Protein AF-A0A838WJA0-F1 (afdb_monomer_lite)

Foldseek 3Di:
DVVVLVVLVVVLVVCVVPVPPDPDDNVVSVVVNVVCPPVVDDPDPDVQQDWDKDFPDDDPLDTDIDIDHDDPPCVVVVNCRVVVVVVVVVVVVQVVCVVVVNDDD

Radius of gyration: 23.13 Å; chains: 1; bounding box: 46×24×62 Å

Organism: NCBI:txid2585140

Structure (mmCIF, N/CA/C/O backbone):
data_AF-A0A838WJA0-F1
#
_entry.id   AF-A0A838WJA0-F1
#
loop_
_atom_site.group_PDB
_atom_site.id
_atom_site.type_symbol
_atom_site.label_atom_id
_atom_site.label_alt_id
_atom_site.label_comp_id
_atom_site.label_asym_id
_atom_site.label_entity_id
_atom_site.label_seq_id
_atom_site.pdbx_PDB_ins_code
_atom_site.Cartn_x
_atom_site.Cartn_y
_atom_site.Cartn_z
_atom_site.occupancy
_atom_site.B_iso_or_equiv
_atom_site.auth_seq_id
_atom_site.auth_comp_id
_atom_site.auth_asym_id
_atom_site.auth_atom_id
_atom_site.pdbx_PDB_model_num
ATOM 1 N N . LYS A 1 1 ? 0.293 11.616 -18.870 1.00 69.44 1 LYS A N 1
ATOM 2 C CA . LYS A 1 1 ? 1.462 10.749 -18.558 1.00 69.44 1 LYS A CA 1
ATOM 3 C C . LYS A 1 1 ? 1.733 9.704 -19.643 1.00 69.44 1 LYS A C 1
ATOM 5 O O . LYS A 1 1 ? 2.874 9.608 -20.062 1.00 69.44 1 LYS A O 1
ATOM 10 N N . ILE A 1 2 ? 0.717 8.995 -20.153 1.00 84.38 2 ILE A N 1
ATOM 11 C CA . ILE A 1 2 ? 0.881 8.005 -21.241 1.00 84.38 2 ILE A CA 1
ATOM 12 C C . ILE A 1 2 ? 1.452 8.623 -22.533 1.00 84.38 2 ILE A C 1
ATOM 14 O O . ILE A 1 2 ? 2.391 8.080 -23.097 1.00 84.38 2 ILE A O 1
ATOM 18 N N . GLU A 1 3 ? 0.975 9.795 -22.962 1.00 88.62 3 GLU A N 1
ATOM 19 C CA . GLU A 1 3 ? 1.532 10.466 -24.155 1.00 88.62 3 GLU A CA 1
ATOM 20 C C . GLU A 1 3 ? 3.002 10.885 -23.985 1.00 88.62 3 GLU A C 1
ATOM 22 O O . GLU A 1 3 ? 3.807 10.768 -24.906 1.00 88.62 3 GLU A O 1
ATOM 27 N N . LEU A 1 4 ? 3.392 11.288 -22.772 1.00 88.19 4 LEU A N 1
ATOM 28 C CA . LEU A 1 4 ? 4.787 11.603 -22.453 1.00 88.19 4 LEU A CA 1
ATOM 29 C C . LEU A 1 4 ? 5.675 10.347 -22.468 1.00 88.19 4 LEU A C 1
ATOM 31 O O . LEU A 1 4 ? 6.818 10.416 -22.917 1.00 88.19 4 LEU A O 1
ATOM 35 N N . LEU A 1 5 ? 5.143 9.205 -22.019 1.00 90.00 5 LEU A N 1
ATOM 36 C CA . LEU A 1 5 ? 5.799 7.901 -22.129 1.00 90.00 5 LEU A CA 1
ATOM 37 C C . LEU A 1 5 ? 6.026 7.522 -23.591 1.00 90.00 5 LEU A C 1
ATOM 39 O O . LEU A 1 5 ? 7.162 7.237 -23.958 1.00 90.00 5 LEU A O 1
ATOM 43 N N . LYS A 1 6 ? 4.985 7.588 -24.430 1.00 91.94 6 LYS A N 1
ATOM 44 C CA . LYS A 1 6 ? 5.101 7.324 -25.873 1.00 91.94 6 LYS A CA 1
ATOM 45 C C . LYS A 1 6 ? 6.179 8.200 -26.508 1.00 91.94 6 LYS A C 1
ATOM 47 O O . LYS A 1 6 ? 7.032 7.706 -27.237 1.00 91.94 6 LYS A O 1
ATOM 52 N N . LEU A 1 7 ? 6.188 9.492 -26.181 1.00 93.31 7 LEU A N 1
ATOM 53 C CA . LEU A 1 7 ? 7.160 10.442 -26.713 1.00 93.31 7 LEU A CA 1
ATOM 54 C C . LEU A 1 7 ? 8.600 10.122 -26.281 1.00 93.31 7 LEU A C 1
ATOM 56 O O . LEU A 1 7 ? 9.507 10.163 -27.112 1.00 93.31 7 LEU A O 1
ATOM 60 N N . LYS A 1 8 ? 8.832 9.794 -25.005 1.00 90.88 8 LYS A N 1
ATOM 61 C CA . LYS A 1 8 ? 10.168 9.425 -24.507 1.00 90.88 8 LYS A CA 1
ATOM 62 C C . LYS A 1 8 ? 10.639 8.072 -25.042 1.00 90.88 8 LYS A C 1
ATOM 64 O O . LYS A 1 8 ? 11.800 7.964 -25.424 1.00 90.88 8 LYS A O 1
ATOM 69 N N . LEU A 1 9 ? 9.741 7.094 -25.148 1.00 92.56 9 LEU A N 1
ATOM 70 C CA . LEU A 1 9 ? 10.034 5.784 -25.727 1.00 92.56 9 LEU A CA 1
ATOM 71 C C . LEU A 1 9 ? 10.405 5.904 -27.209 1.00 92.56 9 LEU A C 1
ATOM 73 O O . LEU A 1 9 ? 11.421 5.361 -27.629 1.00 92.56 9 LEU A O 1
ATOM 77 N N . ASN A 1 10 ? 9.647 6.686 -27.982 1.00 92.81 10 ASN A N 1
ATOM 78 C CA . ASN A 1 10 ? 9.961 6.949 -29.387 1.00 92.81 10 ASN A CA 1
ATOM 79 C C . ASN A 1 10 ? 11.315 7.651 -29.541 1.00 92.81 10 ASN A C 1
ATOM 81 O O . ASN A 1 10 ? 12.092 7.292 -30.419 1.00 92.81 10 ASN A O 1
ATOM 85 N N . LYS A 1 11 ? 11.641 8.615 -28.669 1.00 89.44 11 LYS A N 1
ATOM 86 C CA . LYS A 1 11 ? 12.967 9.253 -28.664 1.00 89.44 11 LYS A CA 1
ATOM 87 C C . LYS A 1 11 ? 14.088 8.251 -28.382 1.00 89.44 11 LYS A C 1
ATOM 89 O O . LYS A 1 11 ? 15.097 8.288 -29.078 1.00 89.44 11 LYS A O 1
ATOM 94 N N . LEU A 1 12 ? 13.915 7.366 -27.400 1.00 90.06 12 LEU A N 1
ATOM 95 C CA . LEU A 1 12 ? 14.894 6.322 -27.089 1.00 90.06 12 LEU A CA 1
ATOM 96 C C . LEU A 1 12 ? 15.059 5.349 -28.266 1.00 90.06 12 LEU A C 1
ATOM 98 O O . LEU A 1 12 ? 16.181 5.068 -28.672 1.00 90.06 12 LEU A O 1
ATOM 102 N N . PHE A 1 13 ? 13.950 4.914 -28.867 1.00 90.25 13 PHE A N 1
ATOM 103 C CA . PHE A 1 13 ? 13.949 4.042 -30.040 1.00 90.25 13 PHE A CA 1
ATOM 104 C C . PHE A 1 13 ? 14.718 4.648 -31.222 1.00 90.25 13 PHE A C 1
ATOM 106 O O . PHE A 1 13 ? 15.524 3.960 -31.842 1.00 90.25 13 PHE A O 1
ATOM 113 N N . GLN A 1 14 ? 14.527 5.941 -31.504 1.00 88.00 14 GLN A N 1
ATOM 114 C CA . GLN A 1 14 ? 15.259 6.639 -32.567 1.00 88.00 14 GLN A CA 1
ATOM 115 C C . GLN A 1 14 ? 16.771 6.692 -32.300 1.00 88.00 14 GLN A C 1
ATOM 117 O O . GLN A 1 14 ? 17.561 6.534 -33.225 1.00 88.00 14 GLN A O 1
ATOM 122 N N . ILE A 1 15 ? 17.183 6.870 -31.039 1.00 86.62 15 ILE A N 1
ATOM 123 C CA . ILE A 1 15 ? 18.602 6.878 -30.648 1.00 86.62 15 ILE A CA 1
ATOM 124 C C . ILE A 1 15 ? 19.218 5.480 -30.792 1.00 86.62 15 ILE A C 1
ATOM 126 O O . ILE A 1 15 ? 20.311 5.354 -31.335 1.00 86.62 15 ILE A O 1
ATOM 130 N N . ILE A 1 16 ? 18.510 4.434 -30.353 1.00 85.44 16 ILE A N 1
ATOM 131 C CA . ILE A 1 16 ? 18.956 3.037 -30.492 1.00 85.44 16 ILE A CA 1
ATOM 132 C C . ILE A 1 16 ? 19.070 2.647 -31.971 1.00 85.44 16 ILE A C 1
ATOM 134 O O . ILE A 1 16 ? 20.023 1.980 -32.362 1.00 85.44 16 ILE A O 1
ATOM 138 N N . SER A 1 17 ? 18.112 3.077 -32.794 1.00 85.44 17 SER A N 1
ATOM 139 C CA . SER A 1 17 ? 18.050 2.721 -34.217 1.00 85.44 17 SER A CA 1
ATOM 140 C C . SER A 1 17 ? 19.100 3.441 -35.069 1.00 85.44 17 SER A C 1
ATOM 142 O O . SER A 1 17 ? 19.385 2.997 -36.177 1.00 85.44 17 SER A O 1
ATOM 144 N N . ASN A 1 18 ? 19.678 4.541 -34.575 1.00 81.94 18 ASN A N 1
ATOM 145 C CA . ASN A 1 18 ? 20.738 5.276 -35.260 1.00 81.94 18 ASN A CA 1
ATOM 146 C C . ASN A 1 18 ? 21.815 5.768 -34.269 1.00 81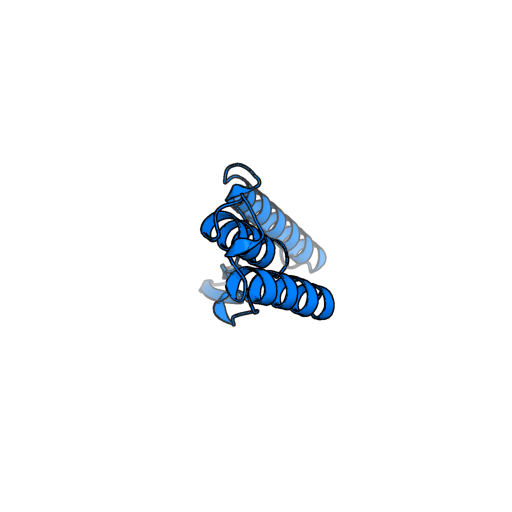.94 18 ASN A C 1
ATOM 148 O O . ASN A 1 18 ? 21.866 6.958 -33.934 1.00 81.94 18 ASN A O 1
ATOM 152 N N . PRO A 1 19 ? 22.689 4.865 -33.789 1.00 71.25 19 PRO A N 1
ATOM 153 C CA . PRO A 1 19 ? 23.634 5.167 -32.715 1.00 71.25 19 PRO A CA 1
ATOM 154 C C . PRO A 1 19 ? 24.786 6.087 -33.153 1.00 71.25 19 PRO A C 1
ATOM 156 O O . PRO A 1 19 ? 25.449 6.676 -32.306 1.00 71.25 19 PRO A O 1
ATOM 159 N N . GLY A 1 20 ? 25.020 6.251 -34.460 1.00 67.44 20 GLY A N 1
ATOM 160 C CA . GLY A 1 20 ? 26.180 6.972 -35.002 1.00 67.44 20 GLY A CA 1
ATOM 161 C C . GLY A 1 20 ? 26.132 8.502 -34.902 1.00 67.44 20 GLY A C 1
ATOM 162 O O . GLY A 1 20 ? 27.089 9.157 -35.295 1.00 67.44 20 GLY A O 1
ATOM 163 N N . VAL A 1 21 ? 25.036 9.087 -34.405 1.00 63.03 21 VAL A N 1
ATOM 164 C CA . VAL A 1 21 ? 24.813 10.550 -34.410 1.00 63.03 21 VAL A CA 1
ATOM 165 C C . VAL A 1 21 ? 25.125 11.201 -33.054 1.00 63.03 21 VAL A C 1
ATOM 167 O O . VAL A 1 21 ? 25.095 12.425 -32.937 1.00 63.03 21 VAL A O 1
ATOM 1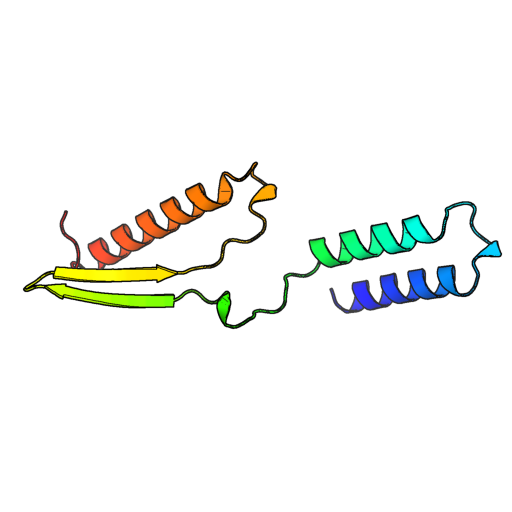70 N N . LYS A 1 22 ? 25.417 10.421 -32.004 1.00 62.91 22 LYS A N 1
ATOM 171 C CA . LYS A 1 22 ? 25.563 10.952 -30.640 1.00 62.91 22 LYS A CA 1
ATOM 172 C C . LYS A 1 22 ? 26.846 10.497 -29.954 1.00 62.91 22 LYS A C 1
ATOM 174 O O . LYS A 1 22 ? 27.161 9.317 -29.940 1.00 62.91 22 LYS A O 1
ATOM 179 N N . GLU A 1 23 ? 27.526 11.446 -29.310 1.00 63.16 23 GLU A N 1
ATOM 180 C CA . GLU A 1 23 ? 28.714 11.196 -28.475 1.00 63.16 23 GLU A CA 1
ATOM 181 C C . GLU A 1 23 ? 28.374 10.519 -27.138 1.00 63.16 23 GLU A C 1
ATOM 183 O O . GLU A 1 23 ? 29.211 9.854 -26.533 1.00 63.16 23 GLU A O 1
ATOM 188 N N . THR A 1 24 ? 27.139 10.676 -26.649 1.00 72.50 24 THR A N 1
ATOM 189 C CA . THR A 1 24 ? 26.697 10.019 -25.415 1.00 72.50 24 THR A CA 1
ATOM 190 C C . THR A 1 24 ? 26.491 8.525 -25.655 1.00 72.50 24 THR A C 1
ATOM 192 O O . THR A 1 24 ? 25.767 8.133 -26.572 1.00 72.50 24 THR A O 1
ATOM 195 N N . ARG A 1 25 ? 27.073 7.697 -24.781 1.00 79.19 25 ARG A N 1
ATOM 196 C CA . ARG A 1 25 ? 26.891 6.243 -24.802 1.00 79.19 25 ARG A CA 1
ATOM 197 C C . ARG A 1 25 ? 25.408 5.860 -24.671 1.00 79.19 25 ARG A C 1
ATOM 199 O O . ARG A 1 25 ? 24.627 6.521 -23.986 1.00 79.19 25 ARG A O 1
ATOM 206 N N . LEU A 1 26 ? 25.026 4.790 -25.365 1.00 80.25 26 LEU A N 1
ATOM 207 C CA . LEU A 1 26 ? 23.638 4.334 -25.464 1.00 80.25 26 LEU A CA 1
ATOM 208 C C . LEU A 1 26 ? 23.055 3.879 -24.116 1.00 80.25 26 LEU A C 1
ATOM 210 O O . LEU A 1 26 ? 21.878 4.111 -23.846 1.00 80.25 26 LEU A O 1
ATOM 214 N N . ASP A 1 27 ? 23.891 3.264 -23.281 1.00 81.25 27 ASP A N 1
ATOM 215 C CA . ASP A 1 27 ? 23.571 2.819 -21.919 1.00 81.25 27 ASP A CA 1
ATOM 216 C C . ASP A 1 27 ? 23.010 3.961 -21.059 1.00 81.25 27 ASP A C 1
ATOM 218 O O . ASP A 1 27 ? 21.931 3.815 -20.486 1.00 81.25 27 ASP A O 1
ATOM 222 N N . ASN A 1 28 ? 23.641 5.135 -21.094 1.00 85.81 28 ASN A N 1
ATOM 223 C CA . ASN A 1 28 ? 23.192 6.312 -20.355 1.00 85.81 28 ASN A CA 1
ATOM 224 C C . ASN A 1 28 ? 21.760 6.726 -20.739 1.00 85.81 28 ASN A C 1
ATOM 226 O O . ASN A 1 28 ? 20.990 7.171 -19.890 1.00 85.81 28 ASN A O 1
ATOM 230 N N . TYR A 1 29 ? 21.363 6.611 -22.011 1.00 85.19 29 TYR A N 1
ATOM 231 C CA . TYR A 1 29 ? 19.998 6.963 -22.427 1.00 85.19 29 TYR A CA 1
ATOM 232 C C . TYR A 1 29 ? 18.953 5.973 -21.914 1.00 85.19 29 TYR A C 1
ATOM 234 O O . TYR A 1 29 ? 17.836 6.382 -21.588 1.00 85.19 29 TYR A O 1
ATOM 242 N N . VAL A 1 30 ? 19.307 4.690 -21.859 1.00 86.94 30 VAL A N 1
ATOM 243 C CA . VAL A 1 30 ? 18.434 3.633 -21.343 1.00 86.94 30 VAL A CA 1
ATOM 244 C C . VAL A 1 30 ? 18.276 3.775 -19.830 1.00 86.94 30 VAL A C 1
ATOM 246 O O . VAL A 1 30 ? 17.147 3.742 -19.344 1.00 86.94 30 VAL A O 1
ATOM 249 N N . GLU A 1 31 ? 19.369 4.020 -19.107 1.00 89.81 31 GLU A N 1
ATOM 250 C CA . GLU A 1 31 ? 19.377 4.210 -17.651 1.00 89.81 31 GLU A CA 1
ATOM 251 C C . GLU A 1 31 ? 18.525 5.417 -17.236 1.00 89.81 31 GLU A C 1
ATOM 253 O O . GLU A 1 31 ? 17.560 5.271 -16.489 1.00 89.81 31 GLU A O 1
ATOM 258 N N . ASN A 1 32 ? 18.751 6.580 -17.855 1.00 89.19 32 ASN A N 1
ATOM 259 C CA . ASN A 1 32 ? 17.942 7.780 -17.612 1.00 89.19 32 ASN A CA 1
ATOM 260 C C . ASN A 1 32 ? 16.444 7.572 -17.909 1.00 89.19 32 ASN A C 1
ATOM 262 O O . ASN A 1 32 ? 15.573 8.189 -17.288 1.00 89.19 32 ASN A O 1
ATOM 266 N N . PHE A 1 33 ? 16.111 6.752 -18.911 1.00 90.31 33 PHE A N 1
ATOM 267 C CA . PHE A 1 33 ? 14.718 6.442 -19.222 1.00 90.31 33 PHE A CA 1
ATOM 268 C C . PHE A 1 33 ? 14.094 5.504 -18.182 1.00 90.31 33 PHE A C 1
ATOM 270 O O . PHE A 1 33 ? 12.934 5.711 -17.820 1.00 90.31 33 PHE A O 1
ATOM 277 N N . ALA A 1 34 ? 14.853 4.526 -17.682 1.00 88.50 34 ALA A N 1
ATOM 278 C CA . ALA A 1 34 ? 14.428 3.615 -16.624 1.00 88.50 34 ALA A CA 1
ATOM 279 C C . ALA A 1 34 ? 14.170 4.360 -15.302 1.00 88.50 34 ALA A C 1
ATOM 281 O O . ALA A 1 34 ? 13.077 4.248 -14.748 1.00 88.50 34 ALA A O 1
ATOM 282 N N . GLU A 1 35 ? 15.096 5.219 -14.870 1.00 88.88 35 GLU A N 1
ATOM 283 C CA . GLU A 1 35 ? 14.920 6.066 -13.678 1.00 88.88 35 GLU A CA 1
ATOM 284 C C . GLU A 1 35 ? 13.702 6.996 -13.808 1.00 88.88 35 GLU A C 1
ATOM 286 O O . GLU A 1 35 ? 12.916 7.206 -12.875 1.00 88.88 35 GLU A O 1
ATOM 291 N N . TRP A 1 36 ? 13.496 7.557 -15.005 1.00 90.81 36 TRP A N 1
ATOM 292 C CA . TRP A 1 36 ? 12.329 8.389 -15.280 1.00 90.81 36 TRP A CA 1
ATOM 293 C C . TRP A 1 36 ? 11.021 7.592 -15.204 1.00 90.81 36 TRP A C 1
ATOM 295 O O . TRP A 1 36 ? 10.023 8.117 -14.708 1.00 90.81 36 TRP A O 1
ATOM 305 N N . LEU A 1 37 ? 10.999 6.354 -15.702 1.00 87.31 37 LEU A N 1
ATOM 306 C CA . LEU A 1 37 ? 9.831 5.473 -15.646 1.00 87.31 37 LEU A CA 1
ATOM 307 C C . LEU A 1 37 ? 9.432 5.168 -14.200 1.00 87.31 37 LEU A C 1
ATOM 309 O O . LEU A 1 37 ? 8.268 5.369 -13.846 1.00 87.31 37 LEU A O 1
ATOM 313 N N . GLU A 1 38 ? 10.398 4.753 -13.383 1.00 80.38 38 GLU A N 1
ATOM 314 C CA . GLU A 1 38 ? 10.210 4.406 -11.971 1.00 80.38 38 GLU A CA 1
ATOM 315 C C . GLU A 1 38 ? 9.714 5.605 -11.150 1.00 80.38 38 GLU A C 1
ATOM 317 O O . GLU A 1 38 ? 8.752 5.503 -10.393 1.00 80.38 38 GLU A O 1
ATOM 322 N N . SER A 1 39 ? 10.286 6.791 -11.375 1.00 80.31 39 SER A N 1
ATOM 323 C CA . SER A 1 39 ? 9.860 8.015 -10.682 1.00 80.31 39 SER A CA 1
ATOM 324 C C . SER A 1 39 ? 8.528 8.590 -11.189 1.00 80.31 39 SER A C 1
ATOM 326 O O . SER A 1 39 ? 7.809 9.270 -10.448 1.00 80.31 39 SER A O 1
ATOM 328 N N . SER A 1 40 ? 8.166 8.358 -12.457 1.00 82.00 40 SER A N 1
ATOM 329 C CA . SER A 1 40 ? 7.003 9.005 -13.088 1.00 82.00 40 SER A CA 1
ATOM 330 C C . SER A 1 40 ? 5.708 8.209 -12.996 1.00 82.00 40 SER A C 1
ATOM 332 O O . SER A 1 40 ? 4.622 8.809 -13.084 1.00 82.00 40 SER A O 1
ATOM 334 N N . PHE A 1 41 ? 5.788 6.892 -12.825 1.00 79.31 41 PHE A N 1
ATOM 335 C CA . PHE A 1 41 ? 4.638 6.000 -12.738 1.00 79.31 41 PHE A CA 1
ATOM 336 C C . PHE A 1 41 ? 4.624 5.300 -11.383 1.00 79.31 41 PHE A C 1
ATOM 338 O O . PHE A 1 41 ? 5.607 4.706 -10.971 1.00 79.31 41 PHE A O 1
ATOM 345 N N . LYS A 1 42 ? 3.479 5.354 -10.693 1.00 67.62 42 LYS A N 1
ATOM 346 C CA . LYS A 1 42 ? 3.258 4.466 -9.550 1.00 67.62 42 LYS A CA 1
ATOM 347 C C . LYS A 1 42 ? 3.174 3.040 -10.086 1.00 67.62 42 LYS A C 1
ATOM 349 O O . LYS A 1 42 ? 2.543 2.837 -11.127 1.00 67.62 42 LYS A O 1
ATOM 354 N N . GLU A 1 43 ? 3.761 2.079 -9.379 1.00 66.12 43 GLU A N 1
ATOM 355 C CA . GLU A 1 43 ? 3.535 0.662 -9.669 1.00 66.12 43 GLU A CA 1
ATOM 356 C C . GLU A 1 43 ? 2.028 0.372 -9.763 1.00 66.12 43 GLU A C 1
ATOM 358 O O . GLU A 1 43 ? 1.224 0.995 -9.057 1.00 66.12 43 GLU A O 1
ATOM 363 N N . SER A 1 44 ? 1.634 -0.562 -10.636 1.00 61.28 44 SER A N 1
ATOM 364 C CA . SER A 1 44 ? 0.239 -1.005 -10.720 1.00 61.28 44 SER A CA 1
ATOM 365 C C . SER A 1 44 ? -0.260 -1.405 -9.331 1.00 61.28 44 SER A C 1
ATOM 367 O O . SER A 1 44 ? 0.487 -2.030 -8.578 1.00 61.28 44 SER A O 1
ATOM 369 N N . SER A 1 45 ? -1.504 -1.058 -8.987 1.00 61.22 45 SER A N 1
ATOM 370 C CA . SER A 1 45 ? -2.118 -1.401 -7.700 1.00 61.22 45 SER A CA 1
ATOM 371 C C . SER A 1 45 ? -2.312 -2.913 -7.591 1.00 61.22 45 SER A C 1
ATOM 373 O O . SER A 1 45 ? -3.360 -3.467 -7.923 1.00 61.22 45 SER A O 1
ATOM 375 N N . THR A 1 46 ? -1.266 -3.613 -7.181 1.00 70.94 46 THR A N 1
ATOM 376 C CA . THR A 1 46 ? -1.332 -5.039 -6.902 1.00 70.94 46 THR A CA 1
ATOM 377 C C . THR A 1 46 ? -2.135 -5.226 -5.620 1.00 70.94 46 THR A C 1
ATOM 379 O O . THR A 1 46 ? -1.893 -4.518 -4.646 1.00 70.94 46 THR A O 1
ATOM 382 N N . ALA A 1 47 ? -3.064 -6.185 -5.588 1.00 73.06 47 ALA A N 1
ATOM 383 C CA . ALA A 1 47 ? -4.001 -6.373 -4.472 1.00 73.06 47 ALA A CA 1
ATOM 384 C C . ALA A 1 47 ? -3.334 -6.503 -3.085 1.00 73.06 47 ALA A C 1
ATOM 386 O O . ALA A 1 47 ? -3.946 -6.185 -2.071 1.00 73.06 47 ALA A O 1
ATOM 387 N N . TRP A 1 48 ? -2.068 -6.933 -3.022 1.00 77.19 48 TRP A N 1
ATOM 388 C CA . TRP A 1 48 ? -1.310 -7.005 -1.770 1.00 77.19 48 TRP A CA 1
ATOM 389 C C . TRP A 1 48 ? -0.950 -5.629 -1.178 1.00 77.19 48 TRP A C 1
ATOM 391 O O . TRP A 1 48 ? -0.649 -5.548 0.010 1.00 77.19 48 TRP A O 1
ATOM 401 N N . LYS A 1 49 ? -0.977 -4.554 -1.980 1.00 83.94 49 LYS A N 1
ATOM 402 C CA . LYS A 1 49 ? -0.734 -3.173 -1.531 1.00 83.94 49 LYS A CA 1
ATOM 403 C C . LYS A 1 49 ? -1.969 -2.513 -0.921 1.00 83.94 49 LYS A C 1
ATOM 405 O O . LYS A 1 49 ? -1.830 -1.476 -0.271 1.00 83.94 49 LYS A O 1
ATOM 410 N N . GLU A 1 50 ? -3.152 -3.089 -1.125 1.00 87.06 50 GLU A N 1
ATOM 411 C CA . GLU A 1 50 ? -4.394 -2.557 -0.573 1.00 87.06 50 GLU A CA 1
ATOM 412 C C . GLU A 1 50 ? -4.399 -2.675 0.959 1.00 87.06 50 GLU A C 1
ATOM 414 O O . GLU A 1 50 ? -3.995 -3.712 1.500 1.00 87.06 50 GLU A O 1
ATOM 419 N N . PRO A 1 51 ? -4.838 -1.633 1.687 1.00 91.00 51 PRO A N 1
ATOM 420 C CA . PRO A 1 51 ? -4.915 -1.688 3.135 1.00 91.00 51 PRO A CA 1
ATOM 421 C C . PRO A 1 51 ? -5.970 -2.706 3.582 1.00 91.00 5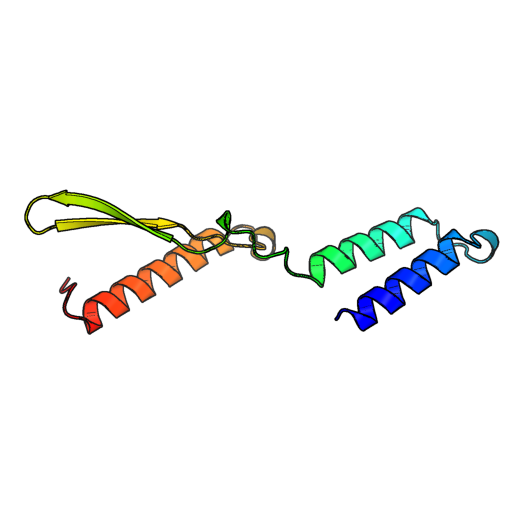1 PRO A C 1
ATOM 423 O O . PRO A 1 51 ? -7.077 -2.765 3.051 1.00 91.00 51 PRO A O 1
ATOM 426 N N . GLN A 1 52 ? -5.634 -3.493 4.599 1.00 92.62 52 GLN A N 1
ATOM 427 C CA . GLN A 1 52 ? -6.493 -4.535 5.154 1.00 92.62 52 GLN A CA 1
ATOM 428 C C . GLN A 1 52 ? -6.605 -4.382 6.668 1.00 92.62 52 GLN A C 1
ATOM 430 O O . GLN A 1 52 ? -5.617 -4.114 7.353 1.00 92.62 52 GLN A O 1
ATOM 435 N N . VAL A 1 53 ? -7.810 -4.607 7.190 1.00 92.81 53 VAL A N 1
ATOM 436 C CA . VAL A 1 53 ? -8.091 -4.689 8.626 1.00 92.81 53 VAL A CA 1
ATOM 437 C C . VAL A 1 53 ? -8.700 -6.057 8.901 1.00 92.81 53 VAL A C 1
ATOM 439 O O . VAL A 1 53 ? -9.688 -6.432 8.274 1.00 92.81 53 VAL A O 1
ATOM 442 N N . GLN A 1 54 ? -8.103 -6.811 9.818 1.00 94.00 54 GLN A N 1
ATOM 443 C CA . GLN A 1 54 ? -8.553 -8.147 10.209 1.00 94.00 54 GLN A CA 1
ATOM 444 C C . GLN A 1 54 ? -8.766 -8.183 11.718 1.00 94.00 54 GLN A C 1
ATOM 446 O O . GLN A 1 54 ? -7.918 -7.694 12.459 1.00 94.00 54 GLN A O 1
ATOM 451 N N . ILE A 1 55 ? -9.866 -8.780 12.176 1.00 92.31 55 ILE A N 1
ATOM 452 C CA . ILE A 1 55 ? -10.039 -9.111 13.595 1.00 92.31 55 ILE A CA 1
ATOM 453 C C . ILE A 1 55 ? -9.164 -10.333 13.872 1.00 92.31 55 ILE A C 1
ATOM 455 O O . ILE A 1 55 ? -9.347 -11.372 13.241 1.00 92.31 55 ILE A O 1
ATOM 459 N N . THR A 1 56 ? -8.193 -10.202 14.770 1.00 95.12 56 THR A N 1
ATOM 460 C CA . THR A 1 56 ? -7.270 -11.290 15.121 1.00 95.12 56 THR A CA 1
ATOM 461 C C . THR A 1 56 ? -7.698 -12.046 16.362 1.00 95.12 56 THR A C 1
ATOM 463 O O . THR A 1 56 ? -7.367 -13.221 16.491 1.00 95.12 56 THR A O 1
ATOM 466 N N . ASN A 1 57 ? -8.417 -11.391 17.273 1.00 92.75 57 ASN A N 1
ATOM 467 C CA . ASN A 1 57 ? -8.879 -12.009 18.506 1.00 92.75 57 ASN A CA 1
ATOM 468 C C . ASN A 1 57 ? -10.104 -11.283 19.064 1.00 92.75 57 ASN A C 1
ATOM 470 O O . ASN A 1 57 ? -10.280 -10.084 18.839 1.00 92.75 57 ASN A O 1
ATOM 474 N N . ILE A 1 58 ? -10.919 -12.005 19.828 1.00 90.75 58 ILE A N 1
ATOM 475 C CA . ILE A 1 58 ? -12.031 -11.454 20.603 1.00 90.75 58 ILE A CA 1
ATOM 476 C C . ILE A 1 58 ? -11.944 -12.073 22.000 1.00 90.75 58 ILE A C 1
ATOM 478 O O . ILE A 1 58 ? -12.084 -13.287 22.143 1.00 90.75 58 ILE A O 1
ATOM 482 N N . GLN A 1 59 ? -11.703 -11.258 23.028 1.00 89.25 59 GLN A N 1
ATOM 483 C CA . GLN A 1 59 ? -11.605 -11.709 24.418 1.00 89.25 59 GLN A CA 1
ATOM 484 C C . GLN A 1 59 ? -12.549 -10.904 25.311 1.00 89.25 59 GLN A C 1
ATOM 486 O O . GLN A 1 59 ? -12.279 -9.760 25.675 1.00 89.25 59 GLN A O 1
ATOM 491 N N . GLY A 1 60 ? -13.672 -11.511 25.695 1.00 86.06 60 GLY A N 1
ATOM 492 C CA . GLY A 1 60 ? -14.688 -10.826 26.493 1.00 86.06 60 GLY A CA 1
ATOM 493 C C . GLY A 1 60 ? -15.207 -9.581 25.768 1.00 86.06 60 GLY A C 1
ATOM 494 O O . GLY A 1 60 ? -15.820 -9.693 24.711 1.00 86.06 60 GLY A O 1
ATOM 495 N N . SER A 1 61 ? -14.954 -8.399 26.334 1.00 84.06 61 SER A N 1
ATOM 496 C CA . SER A 1 61 ? -15.324 -7.104 25.748 1.00 84.06 61 SER A CA 1
ATOM 497 C C . SER A 1 61 ? -14.231 -6.459 24.884 1.00 84.06 61 SER A C 1
ATOM 499 O O . SER A 1 61 ? -14.447 -5.361 24.371 1.00 84.06 61 SER A O 1
ATOM 501 N N . SER A 1 62 ? -13.068 -7.097 24.707 1.00 83.88 6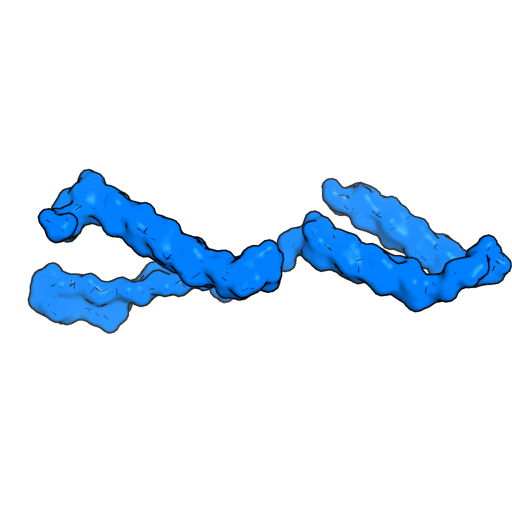2 SER A N 1
ATOM 502 C CA . SER A 1 62 ? -11.986 -6.585 23.862 1.00 83.88 62 SER A CA 1
ATOM 503 C C . SER A 1 62 ? -11.949 -7.274 22.494 1.00 83.88 62 SER A C 1
ATOM 505 O O . SER A 1 62 ? -12.187 -8.476 22.363 1.00 83.88 62 SER A O 1
ATOM 507 N N . MET A 1 63 ? -11.638 -6.494 21.456 1.00 88.88 63 MET A N 1
ATOM 508 C CA . MET A 1 63 ? -11.325 -6.995 20.116 1.00 88.88 63 MET A CA 1
ATOM 509 C C . MET A 1 63 ? -9.926 -6.542 19.727 1.00 88.88 63 MET A C 1
ATOM 511 O O . MET A 1 63 ? -9.580 -5.366 19.857 1.00 88.88 63 MET A O 1
ATOM 515 N N . GLU A 1 64 ? -9.137 -7.474 19.214 1.00 91.56 64 GLU A N 1
ATOM 516 C CA . GLU A 1 64 ? -7.831 -7.193 18.637 1.00 91.56 64 GLU A CA 1
ATOM 517 C C . GLU A 1 64 ? -7.949 -7.128 17.118 1.00 91.56 64 GLU A C 1
ATOM 519 O O . GLU A 1 64 ? -8.588 -7.975 16.489 1.00 91.56 64 GLU A O 1
ATOM 524 N N . PHE A 1 65 ? -7.304 -6.125 16.526 1.00 91.31 65 PHE A N 1
ATOM 525 C CA . PHE A 1 65 ? -7.283 -5.925 15.085 1.00 91.31 65 PHE A CA 1
ATOM 526 C C . PHE A 1 65 ? -5.841 -5.896 14.579 1.00 91.31 65 PHE A C 1
ATOM 528 O O . PHE A 1 65 ? -5.006 -5.159 15.107 1.00 91.31 65 PHE A O 1
ATOM 535 N N . ALA A 1 66 ? -5.565 -6.623 13.500 1.00 93.50 66 ALA A N 1
ATOM 536 C CA . ALA A 1 66 ? -4.374 -6.435 12.687 1.00 93.50 66 ALA A CA 1
ATOM 537 C C . ALA A 1 66 ? -4.692 -5.501 11.520 1.00 93.50 66 ALA A C 1
ATOM 539 O O . ALA A 1 66 ? -5.573 -5.778 10.706 1.00 93.50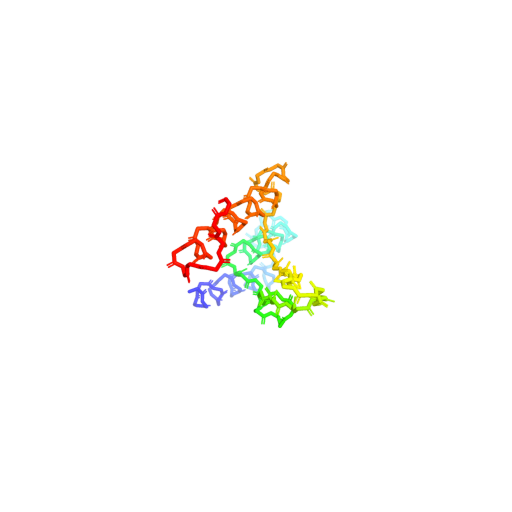 66 ALA A O 1
ATOM 540 N N . VAL A 1 67 ? -3.929 -4.414 11.416 1.00 94.00 67 VAL A N 1
ATOM 541 C CA . VAL A 1 67 ? -3.998 -3.479 10.290 1.00 94.00 67 VAL A CA 1
ATOM 542 C C . VAL A 1 67 ? -2.730 -3.612 9.463 1.00 94.00 67 VAL A C 1
ATOM 544 O O . VAL A 1 67 ? -1.624 -3.487 9.987 1.00 94.00 67 VAL A O 1
ATOM 547 N N . ARG A 1 68 ? -2.892 -3.872 8.168 1.00 93.06 68 ARG A N 1
ATOM 548 C CA . ARG A 1 68 ? -1.803 -4.015 7.198 1.00 93.06 68 ARG A CA 1
ATOM 549 C C . ARG A 1 68 ? -1.987 -2.979 6.104 1.00 93.06 68 ARG A C 1
ATOM 551 O O . ARG A 1 68 ? -3.095 -2.789 5.618 1.00 93.06 68 ARG A O 1
ATOM 558 N N . PHE A 1 69 ? -0.914 -2.309 5.724 1.00 92.62 69 PHE A N 1
ATOM 559 C CA . PHE A 1 69 ? -0.903 -1.348 4.627 1.00 92.62 69 PHE A CA 1
ATOM 560 C C . PHE A 1 69 ? 0.508 -1.260 4.061 1.00 92.62 69 PHE A C 1
ATOM 562 O O . PHE A 1 69 ? 1.490 -1.492 4.770 1.00 92.62 69 PHE A O 1
ATOM 569 N N . TYR A 1 70 ? 0.604 -0.923 2.781 1.00 91.69 70 TYR A N 1
ATOM 570 C CA . TYR A 1 70 ? 1.880 -0.726 2.112 1.00 91.69 70 TYR A CA 1
ATOM 571 C C . TYR A 1 70 ? 2.328 0.737 2.204 1.00 91.69 70 TYR A C 1
ATOM 573 O O . TYR A 1 70 ? 1.531 1.654 1.999 1.00 91.69 70 TYR A O 1
ATOM 581 N N . VAL A 1 71 ? 3.613 0.956 2.493 1.00 90.00 71 VAL A N 1
ATOM 582 C CA . VAL A 1 71 ? 4.237 2.284 2.474 1.00 90.00 71 VAL A CA 1
ATOM 583 C C . VAL A 1 71 ? 5.322 2.288 1.413 1.00 90.00 71 VAL A C 1
ATOM 585 O O . VAL A 1 71 ? 6.331 1.599 1.537 1.00 90.00 71 VAL A O 1
ATOM 588 N N . ASP A 1 72 ? 5.099 3.084 0.377 1.00 86.56 72 ASP A N 1
ATOM 589 C CA . ASP A 1 72 ? 6.023 3.234 -0.739 1.00 86.56 72 ASP A CA 1
ATOM 590 C C . ASP A 1 72 ? 7.113 4.281 -0.441 1.00 86.56 72 ASP A C 1
ATOM 592 O O . ASP A 1 72 ? 6.947 5.144 0.429 1.00 86.56 72 ASP A O 1
ATOM 596 N N . ASN A 1 73 ? 8.201 4.260 -1.213 1.00 85.88 73 ASN A N 1
ATOM 597 C CA . ASN A 1 73 ? 9.216 5.314 -1.254 1.00 85.88 73 ASN A CA 1
ATOM 598 C C . ASN A 1 73 ? 9.796 5.669 0.126 1.00 85.88 73 ASN A C 1
ATOM 600 O O . ASN A 1 73 ? 9.980 6.845 0.464 1.00 85.88 73 ASN A O 1
ATOM 604 N N . ILE A 1 74 ? 10.058 4.653 0.953 1.00 87.44 74 ILE A N 1
ATOM 605 C CA . ILE A 1 74 ? 10.587 4.834 2.313 1.00 87.44 74 ILE A CA 1
ATOM 606 C C . ILE A 1 74 ? 12.005 5.414 2.328 1.00 87.44 74 ILE A C 1
ATOM 608 O O . ILE A 1 74 ? 12.379 6.109 3.273 1.00 87.44 74 ILE A O 1
ATOM 612 N N . GLN A 1 75 ? 12.765 5.202 1.255 1.00 86.12 75 GLN A N 1
ATOM 613 C CA . GLN A 1 75 ? 14.121 5.724 1.087 1.00 86.12 75 GLN A CA 1
ATOM 614 C C . GLN A 1 75 ? 14.163 7.257 1.006 1.00 86.12 75 GLN A C 1
ATOM 616 O O . GLN A 1 75 ? 15.118 7.860 1.489 1.00 86.12 75 GLN A O 1
ATOM 621 N N . LEU A 1 76 ? 13.103 7.896 0.492 1.00 84.94 76 LEU A N 1
ATOM 622 C CA . LEU A 1 76 ? 13.045 9.353 0.308 1.00 84.94 76 LEU A CA 1
ATOM 623 C C . LEU A 1 76 ? 13.052 10.146 1.624 1.00 84.94 76 LEU A C 1
ATOM 625 O O . LEU A 1 76 ? 13.327 11.339 1.617 1.00 84.94 76 LEU A O 1
ATOM 629 N N . GLU A 1 77 ? 12.761 9.499 2.755 1.00 85.50 77 GLU A N 1
ATOM 630 C CA . GLU A 1 77 ? 12.829 10.119 4.086 1.00 85.50 77 GLU A CA 1
ATOM 631 C C . GLU A 1 77 ? 13.847 9.399 4.981 1.00 85.50 77 GLU A C 1
ATOM 633 O O . GLU A 1 77 ? 13.592 9.185 6.167 1.00 85.50 77 GLU A O 1
ATOM 638 N N . HIS A 1 78 ? 14.978 8.957 4.421 1.00 89.75 78 HIS A N 1
ATOM 639 C CA . HIS A 1 78 ? 16.019 8.225 5.156 1.00 89.75 78 HIS A CA 1
ATOM 640 C C . HIS A 1 78 ? 15.446 7.062 5.985 1.00 89.75 78 HIS A C 1
ATOM 642 O O . HIS A 1 78 ? 15.791 6.892 7.154 1.00 89.75 78 HIS A O 1
ATOM 648 N N . TRP A 1 79 ? 14.512 6.304 5.399 1.00 88.19 79 TRP A N 1
ATOM 649 C CA . TRP A 1 79 ? 13.819 5.170 6.027 1.00 88.19 79 TRP A CA 1
ATOM 650 C C . TRP A 1 79 ? 12.883 5.521 7.196 1.00 88.19 79 TRP A C 1
ATOM 652 O O . TRP A 1 79 ? 12.235 4.639 7.755 1.00 88.19 79 TRP A O 1
ATOM 662 N N . ARG A 1 80 ? 12.711 6.806 7.530 1.00 92.56 80 ARG A N 1
ATOM 663 C CA . ARG A 1 80 ? 11.817 7.263 8.613 1.00 92.56 80 ARG A CA 1
ATOM 664 C C . ARG A 1 80 ? 10.342 7.283 8.220 1.00 92.56 80 ARG A C 1
ATOM 666 O O . ARG A 1 80 ? 9.475 7.266 9.095 1.00 92.56 80 ARG A O 1
ATOM 673 N N . ARG A 1 81 ? 10.049 7.285 6.916 1.00 92.00 81 ARG A N 1
ATOM 674 C CA . ARG A 1 81 ? 8.682 7.364 6.380 1.00 92.00 81 ARG A CA 1
ATOM 675 C C . ARG A 1 81 ? 7.773 6.263 6.914 1.00 92.00 81 ARG A C 1
ATOM 677 O O . ARG A 1 81 ? 6.631 6.545 7.258 1.00 92.00 81 ARG A O 1
ATOM 684 N N . GLY A 1 82 ? 8.278 5.029 7.002 1.00 93.19 82 GLY A N 1
ATOM 685 C CA . GLY A 1 82 ? 7.502 3.879 7.476 1.00 93.19 82 GLY A CA 1
ATOM 686 C C . GLY A 1 82 ? 6.960 4.098 8.888 1.00 93.19 82 GLY A C 1
ATOM 687 O O . GLY A 1 82 ? 5.756 3.999 9.120 1.00 93.19 82 GLY A O 1
ATOM 688 N N . GLU A 1 83 ? 7.833 4.501 9.813 1.00 93.44 83 GLU A N 1
ATOM 689 C CA . GLU A 1 83 ? 7.457 4.796 11.199 1.00 93.44 83 GLU A CA 1
ATOM 690 C C . GLU A 1 83 ? 6.537 6.014 11.314 1.00 93.44 83 GLU A C 1
ATOM 692 O O . GLU A 1 83 ? 5.553 5.988 12.059 1.00 93.44 83 GLU A O 1
ATOM 697 N N . ARG A 1 84 ? 6.807 7.074 10.543 1.00 95.12 84 ARG A N 1
ATOM 698 C CA . ARG A 1 84 ? 5.966 8.277 10.520 1.00 95.12 84 ARG A CA 1
ATOM 699 C C . ARG A 1 84 ? 4.541 7.959 10.063 1.00 95.12 84 ARG A C 1
ATOM 701 O O . ARG A 1 84 ? 3.595 8.283 10.779 1.00 95.12 84 ARG A O 1
ATOM 708 N N . VAL A 1 85 ? 4.395 7.281 8.922 1.00 94.56 85 VAL A N 1
ATOM 709 C CA . VAL A 1 85 ? 3.090 6.890 8.365 1.00 94.56 85 VAL A CA 1
ATOM 710 C C . VAL A 1 85 ? 2.363 5.944 9.319 1.00 94.56 85 VAL A C 1
ATOM 712 O O . VAL A 1 85 ? 1.181 6.148 9.588 1.00 94.56 85 VAL A O 1
ATOM 715 N N . LYS A 1 86 ? 3.063 4.973 9.922 1.00 95.06 86 LYS A N 1
ATOM 716 C CA . LYS A 1 86 ? 2.484 4.083 10.942 1.00 95.06 86 LYS A CA 1
ATOM 717 C C . LYS A 1 86 ? 1.891 4.862 12.118 1.00 95.06 86 LYS A C 1
ATOM 719 O O . LYS A 1 86 ? 0.766 4.587 12.535 1.00 95.06 86 LYS A O 1
AT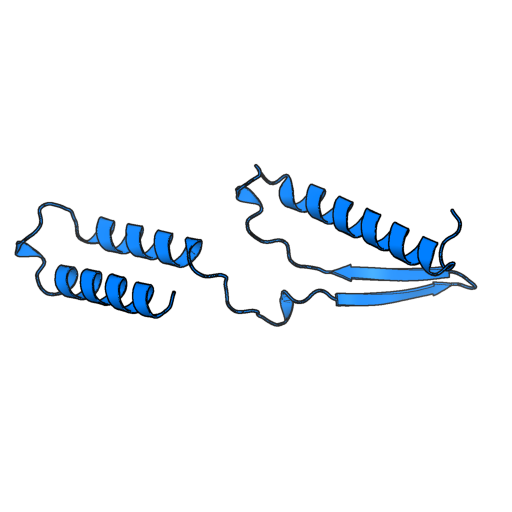OM 724 N N . ASN A 1 87 ? 2.614 5.855 12.629 1.00 95.69 87 ASN A N 1
ATOM 725 C CA . ASN A 1 87 ? 2.142 6.687 13.735 1.00 95.69 87 ASN A CA 1
ATOM 726 C C . ASN A 1 87 ? 0.975 7.600 13.333 1.00 95.69 87 ASN A C 1
ATOM 728 O O . ASN A 1 87 ? 0.049 7.789 14.121 1.00 95.69 87 ASN A O 1
ATOM 732 N N . GLU A 1 88 ? 0.984 8.149 12.118 1.00 96.06 88 GLU A N 1
ATOM 733 C CA . GLU A 1 88 ? -0.127 8.945 11.580 1.00 96.06 88 GLU A CA 1
ATOM 734 C C . GLU A 1 88 ? -1.408 8.119 11.447 1.00 96.06 88 GLU A C 1
ATOM 736 O O . GLU A 1 88 ? -2.441 8.524 11.982 1.00 96.06 88 GLU A O 1
ATOM 741 N N . VAL A 1 89 ? -1.325 6.935 10.833 1.00 95.62 89 VAL A N 1
ATOM 742 C CA . VAL A 1 89 ? -2.457 6.005 10.700 1.00 95.62 89 VAL A CA 1
ATOM 743 C C . VAL A 1 89 ? -2.984 5.608 12.077 1.00 95.62 89 VAL A C 1
ATOM 745 O O . VAL A 1 89 ? -4.186 5.697 12.319 1.00 95.62 89 VAL A O 1
ATOM 748 N N . ARG A 1 90 ? -2.099 5.255 13.021 1.00 94.25 90 ARG A N 1
ATOM 749 C CA . ARG A 1 90 ? -2.496 4.910 14.395 1.00 94.25 90 ARG A CA 1
ATOM 750 C C . ARG A 1 90 ? -3.256 6.048 15.078 1.00 94.25 90 ARG A C 1
ATOM 752 O O . ARG A 1 90 ? -4.298 5.805 15.686 1.00 94.25 90 ARG A O 1
ATOM 759 N N . ARG A 1 91 ? -2.751 7.283 14.995 1.00 96.00 91 ARG A N 1
ATOM 760 C CA . ARG A 1 91 ? -3.414 8.455 15.593 1.00 96.00 91 ARG A CA 1
ATOM 761 C C . ARG A 1 91 ? -4.784 8.701 14.975 1.00 96.00 91 ARG A C 1
ATOM 763 O O . ARG A 1 91 ? -5.736 8.943 15.712 1.00 96.00 91 ARG A O 1
ATOM 770 N N . GLU A 1 92 ? -4.892 8.608 13.653 1.00 95.88 92 GLU A N 1
ATOM 771 C CA . GLU A 1 92 ? -6.162 8.806 12.957 1.00 95.88 92 GLU A CA 1
ATOM 772 C C . GLU A 1 92 ? -7.174 7.708 13.303 1.00 95.88 92 GLU A C 1
ATOM 774 O O . GLU A 1 92 ? -8.331 8.020 13.576 1.00 95.88 92 GLU A O 1
ATOM 779 N N . MET A 1 93 ? -6.747 6.446 13.397 1.00 93.25 93 MET A N 1
ATOM 780 C CA . MET A 1 93 ? -7.605 5.351 13.859 1.00 93.25 93 MET A CA 1
ATOM 781 C C . MET A 1 93 ? -8.159 5.614 15.261 1.00 93.25 93 MET A C 1
ATOM 783 O O . MET A 1 93 ? -9.370 5.555 15.457 1.00 93.25 93 MET A O 1
ATOM 787 N N . ILE A 1 94 ? -7.299 5.964 16.225 1.00 92.94 94 ILE A N 1
ATOM 788 C CA . ILE A 1 94 ? -7.733 6.287 17.595 1.00 92.94 94 ILE A CA 1
ATOM 789 C C . ILE A 1 94 ? -8.714 7.461 17.579 1.00 92.94 94 ILE A C 1
ATOM 791 O O . ILE A 1 94 ? -9.760 7.404 18.224 1.00 92.94 94 ILE A O 1
ATOM 795 N N . ARG A 1 95 ? -8.423 8.513 16.804 1.00 94.88 95 ARG A N 1
ATOM 796 C CA . ARG A 1 95 ? -9.313 9.672 16.664 1.00 94.88 95 ARG A CA 1
ATOM 797 C C . ARG A 1 95 ? -10.692 9.266 16.134 1.00 94.88 95 ARG A C 1
ATOM 799 O O . ARG A 1 95 ? -11.699 9.724 16.669 1.00 94.88 95 ARG A O 1
ATOM 806 N N . ARG A 1 96 ? -10.755 8.402 15.115 1.00 94.19 96 ARG A N 1
ATOM 807 C CA . ARG A 1 96 ? -12.014 7.891 14.542 1.00 94.19 96 ARG A CA 1
ATOM 808 C C . ARG A 1 96 ? -12.783 7.021 15.533 1.00 94.19 96 ARG A C 1
ATOM 810 O O . ARG A 1 96 ? -13.990 7.196 15.654 1.00 94.19 96 ARG A O 1
ATOM 817 N N . LEU A 1 97 ? -12.099 6.151 16.276 1.00 92.00 97 LEU A N 1
ATOM 818 C CA . LEU A 1 97 ? -12.720 5.317 17.309 1.00 92.00 97 LEU A CA 1
ATOM 819 C C . LEU A 1 97 ? -13.288 6.152 18.465 1.00 92.00 97 LEU A C 1
ATOM 821 O O . LEU A 1 97 ? -14.378 5.850 18.944 1.00 92.00 97 LEU A O 1
ATOM 825 N N . ARG A 1 98 ? -12.599 7.229 18.868 1.00 92.44 98 ARG A N 1
ATOM 826 C CA . ARG A 1 98 ? -13.116 8.196 19.853 1.00 92.44 98 ARG A CA 1
ATOM 827 C C . ARG A 1 98 ? -14.376 8.894 19.355 1.00 92.44 98 ARG A C 1
ATOM 829 O O . ARG A 1 98 ? -15.367 8.930 20.070 1.00 92.44 98 ARG A O 1
ATOM 836 N N . LEU A 1 99 ? -14.364 9.397 18.118 1.00 94.62 99 LEU A N 1
ATOM 837 C CA . LEU A 1 99 ? -15.543 10.036 17.515 1.00 94.62 99 LEU A CA 1
ATOM 838 C C . LEU A 1 99 ? -16.732 9.078 17.377 1.00 94.62 99 LEU A C 1
ATOM 840 O O . LEU A 1 99 ? -17.880 9.499 17.482 1.00 94.62 99 LEU A O 1
ATOM 844 N N . ALA A 1 100 ? -16.459 7.792 17.165 1.00 93.31 100 ALA A N 1
ATOM 845 C CA . ALA A 1 100 ? -17.471 6.745 17.123 1.00 93.31 100 ALA A CA 1
ATOM 846 C C . ALA A 1 100 ? -17.920 6.263 18.518 1.00 93.31 100 ALA A C 1
ATOM 848 O O . ALA A 1 100 ? -18.776 5.391 18.591 1.00 93.31 100 ALA A O 1
ATOM 849 N N . HIS A 1 101 ? -17.366 6.809 19.609 1.00 88.88 101 HIS A N 1
ATOM 850 C CA . HIS A 1 101 ? -17.619 6.383 20.995 1.00 88.88 101 HIS A CA 1
ATOM 851 C C . HIS A 1 101 ? -17.265 4.907 21.271 1.00 88.88 101 HIS A C 1
ATOM 853 O O . HIS A 1 101 ? -17.774 4.302 22.209 1.00 88.88 101 HIS A O 1
ATOM 859 N N . ILE A 1 102 ? -16.364 4.333 20.466 1.00 85.19 102 ILE A N 1
ATOM 860 C CA . ILE A 1 102 ? -15.872 2.951 20.603 1.00 85.19 102 ILE A CA 1
ATOM 861 C C . ILE A 1 102 ? -14.646 2.900 21.530 1.00 85.19 102 ILE A C 1
ATOM 863 O O . ILE A 1 102 ? -14.397 1.890 22.180 1.00 85.19 102 ILE A O 1
ATOM 867 N N . TYR A 1 103 ? -13.877 3.990 21.610 1.00 77.94 103 TYR A N 1
ATOM 868 C CA . TYR A 1 103 ? -12.693 4.102 22.463 1.00 77.94 103 TYR A CA 1
ATOM 869 C C . TYR A 1 103 ? -12.795 5.339 23.360 1.00 77.94 103 TYR A C 1
ATOM 871 O O . TYR A 1 103 ? -12.957 6.450 22.856 1.00 77.94 103 TYR A O 1
ATOM 879 N N . THR A 1 104 ? -12.687 5.150 24.676 1.00 72.00 104 THR A N 1
ATOM 880 C CA . THR A 1 104 ? -12.858 6.204 25.698 1.00 72.00 104 THR A CA 1
ATOM 881 C C . THR A 1 104 ? -11.598 6.495 26.520 1.00 72.00 104 THR A C 1
ATOM 883 O O . THR A 1 104 ? -11.643 7.353 27.400 1.00 72.00 104 THR A O 1
ATOM 886 N N . GLY A 1 105 ? -10.483 5.810 26.238 1.00 62.16 105 GLY A N 1
ATOM 887 C CA . GLY A 1 105 ? -9.180 6.071 26.867 1.00 62.16 105 GLY A CA 1
ATOM 888 C C . GLY A 1 105 ? -8.316 7.073 26.115 1.00 62.16 105 GLY A C 1
ATOM 889 O O . GLY A 1 105 ? -8.799 7.797 25.211 1.00 62.16 105 GLY A O 1
#

Secondary structure (DSSP, 8-state):
-HHHHHHHHHHHHHHHH-GGG-SS-HHHHHHHHHHHHHHHSPPP--GGGS-EEEEEEEETTEEEEEEE-----GGGGTT-HHHHHHHHHHHHHHHHHHHTTS---

Sequence (105 aa):
KIELLKLKLNKLFQIISNPGVKETRLDNYVENFAEWLESSFKESSTAWKEPQVQITNIQGSSMEFAVRFYVDNIQLEHWRRGERVKNEVRREMIRRLRLAHIYTG

pLDDT: mean 86.12, std 9.08, range [61.22, 96.06]